Protein 7NFL (pdb70)

Radius of gyration: 13.96 Å; Cα contacts (8 Å, |Δi|>4): 64; chains: 2; bounding box: 11×16×44 Å

Structure (mmCIF, N/CA/C/O backbone):
data_7NFL
#
_entry.id   7NFL
#
_cell.length_a   47.465
_cell.length_b   47.465
_cell.length_c   127.700
_cell.angle_alpha   90.000
_cell.angle_beta   90.000
_cell.angle_gamma   90.000
#
_symmetry.space_group_name_H-M   'I 4 2 2'
#
loop_
_entity.id
_entity.type
_entity.pdbx_de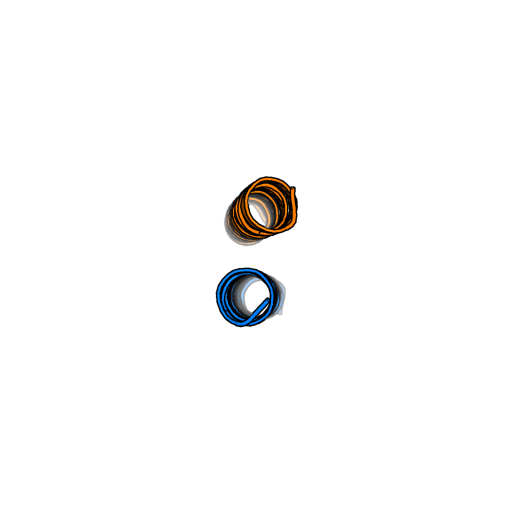scription
1 polymer CC-Type2-(LaId)4-I24N
2 water water
#
loop_
_atom_site.group_PDB
_atom_site.id
_atom_site.type_symbol
_atom_site.label_atom_id
_atom_site.label_alt_id
_atom_site.label_comp_id
_atom_site.label_asym_id
_atom_site.label_entity_id
_atom_site.label_seq_id
_atom_site.pdbx_PDB_ins_code
_atom_site.Cartn_x
_atom_site.Cartn_y
_atom_site.Cartn_z
_atom_site.occupancy
_atom_site.B_iso_or_equiv
_atom_site.auth_seq_id
_atom_site.auth_comp_id
_atom_site.auth_asym_id
_atom_site.auth_atom_id
_atom_site.pdbx_PDB_model_num
ATOM 4 N N . GLY A 1 2 ? 57.794 36.829 129.508 1.00 29.11 1 GLY A N 1
ATOM 5 C CA . GLY A 1 2 ? 57.926 38.237 129.186 1.00 30.32 1 GLY A CA 1
ATOM 6 C C . GLY A 1 2 ? 58.186 39.114 130.408 1.00 24.64 1 GLY A C 1
ATOM 7 O O . GLY A 1 2 ? 57.850 38.741 131.558 1.00 26.60 1 GLY A O 1
ATOM 8 N N . GLU A 1 3 ? 58.727 40.306 130.156 1.00 2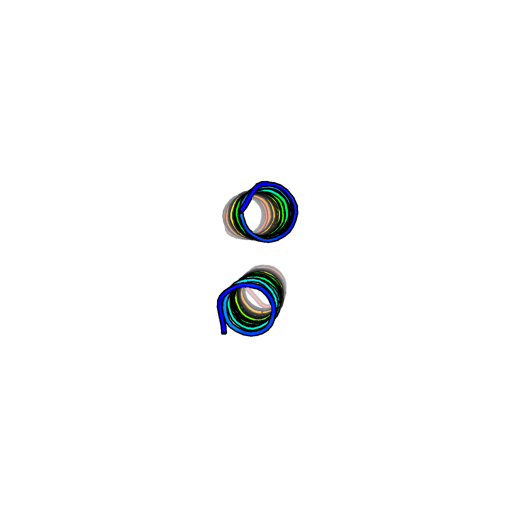6.65 2 GLU A N 1
ATOM 9 C CA . GLU A 1 3 ? 59.209 41.174 131.245 1.00 26.10 2 GLU A CA 1
ATOM 10 C C . GLU A 1 3 ? 58.034 41.742 132.063 1.00 22.06 2 GLU A C 1
ATOM 11 O O . GLU A 1 3 ? 58.192 41.874 133.273 1.00 24.93 2 GLU A O 1
ATOM 17 N N . ILE A 1 4 ? 56.875 42.037 131.454 1.00 24.06 3 ILE A N 1
ATOM 18 C CA . ILE A 1 4 ? 55.737 42.535 132.263 1.00 26.82 3 ILE A CA 1
ATOM 19 C C . ILE A 1 4 ? 55.255 41.401 133.171 1.00 24.73 3 ILE A C 1
ATOM 20 O O . ILE A 1 4 ? 55.067 41.666 134.351 1.00 23.94 3 ILE A O 1
ATOM 25 N N . ALA A 1 5 ? 55.019 40.195 132.628 1.00 24.74 4 ALA A N 1
ATOM 26 C CA . ALA A 1 5 ? 54.581 39.075 133.486 1.00 28.53 4 ALA A CA 1
ATOM 27 C C . ALA A 1 5 ? 55.598 38.856 134.627 1.00 24.35 4 ALA A C 1
ATOM 28 O O . ALA A 1 5 ? 55.195 38.625 135.759 1.00 24.73 4 ALA A O 1
ATOM 30 N N A GLN A 1 6 ? 56.902 38.917 134.313 0.50 24.86 5 GLN A N 1
ATOM 31 N N B GLN A 1 6 ? 56.904 38.914 134.312 0.50 25.24 5 GLN A N 1
ATOM 32 C CA A GLN A 1 6 ? 57.983 38.687 135.308 0.50 26.37 5 GLN A CA 1
ATOM 33 C CA B GLN A 1 6 ? 57.971 38.684 135.321 0.50 26.62 5 GLN A CA 1
ATOM 34 C C A GLN A 1 6 ? 57.863 39.753 136.412 0.50 24.12 5 GLN A C 1
ATOM 35 C C B GLN A 1 6 ? 57.851 39.752 136.418 0.50 24.32 5 GLN A C 1
ATOM 36 O O A GLN A 1 6 ? 57.968 39.410 137.588 0.50 25.10 5 GLN A O 1
ATOM 37 O O B GLN A 1 6 ? 57.963 39.412 137.591 0.50 25.16 5 GLN A O 1
ATOM 42 N N . ALA A 1 7 ? 57.600 41.006 136.040 1.00 22.94 6 ALA A N 1
ATOM 43 C CA . ALA A 1 7 ? 57.514 42.105 137.022 1.00 23.47 6 ALA A CA 1
ATOM 44 C C . ALA A 1 7 ? 56.249 41.901 137.893 1.00 21.19 6 ALA A C 1
ATOM 45 O O . ALA A 1 7 ? 56.319 42.111 139.090 1.00 22.80 6 ALA A O 1
ATOM 47 N N . LEU A 1 8 ? 55.137 41.428 137.285 1.00 21.98 7 LEU A N 1
ATOM 48 C CA . LEU A 1 8 ? 53.916 41.153 138.080 1.00 22.28 7 LEU A CA 1
ATOM 49 C C . LEU A 1 8 ? 54.152 39.990 139.051 1.00 21.03 7 LEU A C 1
ATOM 50 O O . LEU A 1 8 ? 53.651 40.019 140.156 1.00 23.52 7 LEU A O 1
ATOM 55 N N . LYS A 1 9 ? 54.932 39.003 138.617 1.00 24.14 8 LYS A N 1
ATOM 56 C CA . LYS A 1 9 ? 55.323 37.883 139.509 1.00 25.66 8 LYS A CA 1
ATOM 57 C C . LYS A 1 9 ? 56.178 38.402 140.681 1.00 21.93 8 LYS A C 1
ATOM 58 O O . LYS A 1 9 ? 56.008 37.922 141.800 1.00 26.10 8 LYS A O 1
ATOM 64 N N . GLU A 1 10 ? 57.027 39.426 140.444 1.00 23.49 9 GLU A N 1
ATOM 65 C CA . GLU A 1 10 ? 57.838 40.023 141.530 1.00 24.21 9 GLU A CA 1
ATOM 66 C C . GLU A 1 10 ? 56.890 40.764 142.495 1.00 22.14 9 GLU A C 1
ATOM 67 O O . GLU A 1 10 ? 57.150 40.763 143.696 1.00 22.96 9 GLU A O 1
ATOM 73 N N . ILE A 1 11 ? 55.841 41.434 141.976 1.00 20.03 10 ILE A N 1
ATOM 74 C CA . ILE A 1 11 ? 54.834 42.056 142.863 1.00 21.96 10 ILE A CA 1
ATOM 75 C C . ILE A 1 11 ? 54.133 40.981 143.718 1.00 19.46 10 ILE A C 1
ATOM 76 O O . ILE A 1 11 ? 53.960 41.160 144.910 1.00 21.33 10 ILE A O 1
ATOM 81 N N . ALA A 1 12 ? 53.771 39.860 143.115 1.00 20.97 11 ALA A N 1
ATOM 82 C CA . ALA A 1 12 ? 53.154 38.787 143.908 1.00 24.12 11 A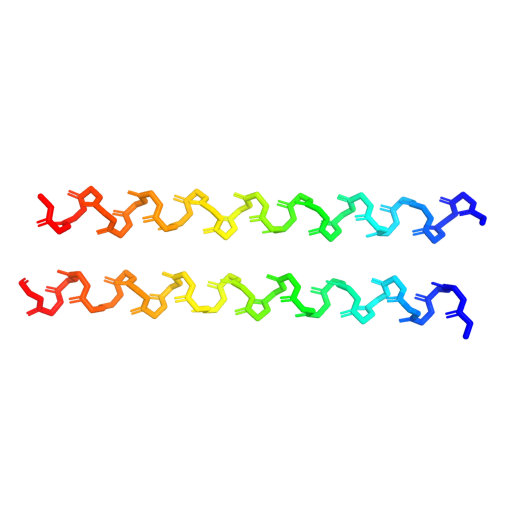LA A CA 1
ATOM 83 C C . ALA A 1 12 ? 54.115 38.315 145.012 1.00 23.06 11 ALA A C 1
ATOM 84 O O . ALA A 1 12 ? 53.681 38.116 146.120 1.00 22.50 11 ALA A O 1
ATOM 86 N N . LYS A 1 13 ? 55.412 38.129 144.685 1.00 22.15 12 LYS A N 1
ATOM 87 C CA . LYS A 1 13 ? 56.386 37.678 145.698 1.00 24.41 12 LYS A CA 1
ATOM 88 C C . LYS A 1 13 ? 56.450 38.710 146.843 1.00 22.64 12 LYS A C 1
ATOM 89 O O . LYS A 1 13 ? 56.574 38.333 148.003 1.00 21.98 12 LYS A O 1
ATOM 95 N N . ALA A 1 14 ? 56.456 40.010 146.505 1.00 20.74 13 ALA A N 1
ATOM 96 C CA . ALA A 1 14 ? 56.500 41.075 147.508 1.00 24.38 13 ALA A CA 1
ATOM 97 C C . ALA A 1 14 ? 55.235 41.049 148.388 1.00 20.25 13 ALA A C 1
ATOM 98 O O . ALA A 1 14 ? 55.354 41.237 149.623 1.00 21.23 13 ALA A O 1
ATOM 100 N N . LEU A 1 15 ? 54.069 40.780 147.775 1.00 20.77 14 LEU A N 1
ATOM 101 C CA . LEU A 1 15 ? 52.850 40.654 148.590 1.00 23.47 14 LEU A CA 1
ATOM 102 C C . LEU A 1 15 ? 52.933 39.428 149.522 1.00 19.68 14 LEU A C 1
ATOM 103 O O . LEU A 1 15 ? 52.519 39.542 150.672 1.00 21.61 14 LEU A O 1
ATOM 108 N N . LYS A 1 16 ? 53.559 38.334 149.086 1.00 20.92 15 LYS A N 1
ATOM 109 C CA . LYS A 1 16 ? 53.769 37.157 149.988 1.00 23.24 15 LYS A CA 1
ATOM 110 C C . LYS A 1 16 ? 54.694 37.572 151.136 1.00 21.37 15 LYS A C 1
ATOM 111 O O . LYS A 1 16 ? 54.479 37.118 152.239 1.00 23.74 15 LYS A O 1
ATOM 117 N N . GLU A 1 17 ? 55.672 38.472 150.869 1.00 22.31 16 GLU A N 1
ATOM 118 C CA . GLU A 1 17 ? 56.559 38.951 151.945 1.00 22.57 16 GLU A CA 1
ATOM 119 C C . GLU A 1 17 ? 55.766 39.763 152.976 1.00 19.51 16 GLU A C 1
ATOM 120 O O . GLU A 1 17 ? 56.004 39.664 154.165 1.00 21.94 16 GLU A O 1
ATOM 126 N N . ILE A 1 18 ? 54.808 40.552 152.492 1.00 22.13 17 ILE A N 1
ATOM 127 C CA . ILE A 1 18 ? 53.923 41.299 153.406 1.00 22.36 17 ILE A CA 1
ATOM 128 C C . ILE A 1 18 ? 53.105 40.306 154.247 1.00 21.52 17 IL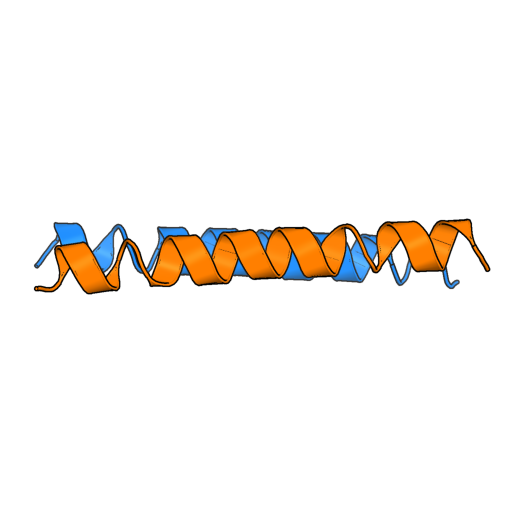E A C 1
ATOM 129 O O . ILE A 1 18 ? 53.024 40.490 155.432 1.00 21.73 17 ILE A O 1
ATOM 134 N N . ALA A 1 19 ? 52.570 39.263 153.615 1.00 20.32 18 ALA A N 1
ATOM 135 C CA . ALA A 1 19 ? 51.814 38.231 154.341 1.00 22.48 18 ALA A CA 1
ATOM 136 C C . ALA A 1 19 ? 52.679 37.625 155.446 1.00 21.93 18 ALA A C 1
ATOM 137 O O . ALA A 1 19 ? 52.246 37.537 156.591 1.00 23.75 18 ALA A O 1
ATOM 139 N N . TRP A 1 20 ? 53.944 37.311 155.134 1.00 22.45 19 TRP A N 1
ATOM 140 C CA . TRP A 1 20 ? 54.823 36.669 156.120 1.00 24.00 19 TRP A CA 1
ATOM 141 C C . TRP A 1 20 ? 55.127 37.625 157.267 1.00 23.82 19 TRP A C 1
ATOM 142 O O . TRP A 1 20 ? 55.152 37.189 158.409 1.00 23.76 19 TRP A O 1
ATOM 153 N N . ALA A 1 21 ? 55.358 38.901 156.955 1.00 23.36 20 ALA A N 1
ATOM 154 C CA . ALA A 1 21 ? 55.557 39.931 157.992 1.00 23.88 20 ALA A CA 1
ATOM 155 C C . ALA A 1 21 ? 54.339 40.012 158.916 1.00 23.87 20 ALA A C 1
ATOM 156 O O . ALA A 1 21 ? 54.534 40.155 160.111 1.00 24.07 20 ALA A O 1
ATOM 158 N N . LEU A 1 22 ? 53.142 39.989 158.331 1.00 23.84 21 LEU A N 1
ATOM 159 C CA . LEU A 1 22 ? 51.906 39.995 159.158 1.00 24.63 21 LEU A CA 1
ATOM 160 C C . LEU A 1 22 ? 51.780 38.729 160.010 1.00 24.30 21 LEU A C 1
ATOM 161 O O . LEU A 1 22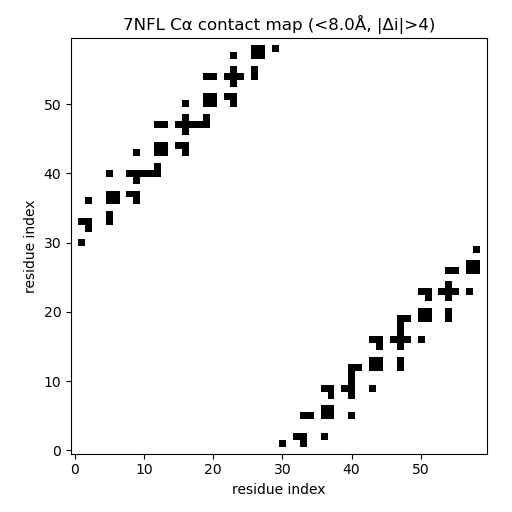 ? 51.346 38.864 161.185 1.00 25.39 21 LEU A O 1
ATOM 166 N N . LYS A 1 23 ? 52.263 37.573 159.521 1.00 22.40 22 LYS A N 1
ATOM 167 C CA . LYS A 1 23 ? 52.264 36.348 160.343 1.00 26.79 22 LYS A CA 1
ATOM 168 C C . LYS A 1 23 ? 53.179 36.598 161.545 1.00 24.85 22 LYS A C 1
ATOM 169 O O . LYS A 1 23 ? 52.889 36.116 162.640 1.00 30.44 22 LYS A O 1
ATOM 175 N N . GLU A 1 24 ? 54.340 37.237 161.291 1.00 26.78 23 GLU A N 1
ATOM 176 C CA A GLU A 1 24 ? 55.341 37.538 162.352 0.52 32.49 23 GLU A CA 1
ATOM 177 C CA B GLU A 1 24 ? 55.313 37.492 162.370 0.48 31.52 23 GLU A CA 1
ATOM 178 C C . GLU A 1 24 ? 54.674 38.403 163.420 1.00 27.48 23 GLU A C 1
ATOM 179 O O . GLU A 1 24 ? 54.911 38.154 164.610 1.00 31.41 23 GLU A O 1
ATOM 190 N N . ASN A 1 25 ? 53.858 39.377 162.984 1.00 28.04 24 ASN A N 1
ATOM 191 C CA A ASN A 1 25 ? 53.147 40.268 163.934 0.58 32.74 24 ASN A CA 1
ATOM 192 C CA B ASN A 1 25 ? 53.140 40.262 163.930 0.42 30.94 24 ASN A CA 1
ATOM 193 C C . ASN A 1 25 ? 52.199 39.416 164.788 1.00 31.26 24 ASN A C 1
ATOM 194 O O . ASN A 1 25 ? 52.134 39.658 165.973 1.00 33.50 24 ASN A O 1
ATOM 203 N N . ALA A 1 26 ? 51.473 38.492 164.174 1.00 28.49 25 ALA A N 1
ATOM 204 C CA . ALA A 1 26 ? 50.546 37.615 164.926 1.00 30.66 25 ALA A CA 1
ATOM 205 C C . ALA A 1 26 ? 51.292 36.811 165.992 1.00 31.25 25 ALA A C 1
ATOM 206 O O . ALA A 1 26 ? 50.795 36.737 167.140 1.00 38.58 25 ALA A O 1
ATOM 208 N N . GLN A 1 27 ? 52.448 36.249 165.635 1.00 32.35 26 GLN A N 1
ATOM 209 C CA . GLN A 1 27 ? 53.296 35.504 166.596 1.00 36.81 26 GLN A CA 1
ATOM 210 C C . GLN A 1 27 ? 53.725 36.440 167.734 1.00 34.73 26 GLN A C 1
ATOM 211 O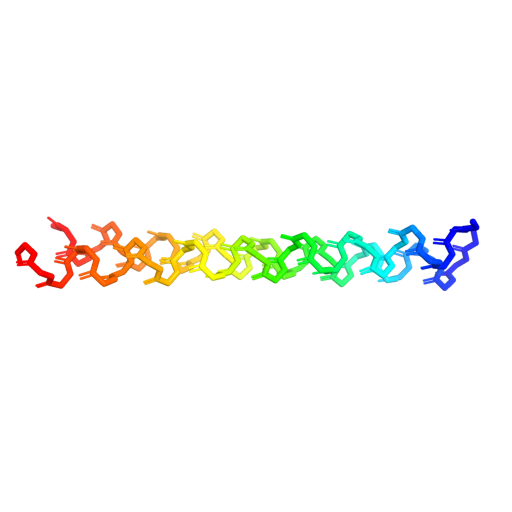 O . GLN A 1 27 ? 53.674 36.013 168.885 1.00 38.76 26 GLN A O 1
ATOM 217 N N . ALA A 1 28 ? 54.133 37.681 167.428 1.00 31.73 27 ALA A N 1
ATOM 218 C CA . ALA A 1 28 ? 54.581 38.647 168.463 1.00 40.80 27 ALA A CA 1
ATOM 219 C C . ALA A 1 28 ? 53.436 38.931 169.440 1.00 43.66 27 ALA A C 1
ATOM 220 O O . ALA A 1 28 ? 53.701 39.009 170.648 1.00 49.91 27 ALA A O 1
ATOM 222 N N . LEU A 1 29 ? 52.211 39.108 168.934 1.00 35.96 28 LEU A N 1
ATOM 223 C CA . LEU A 1 29 ? 51.023 39.377 169.792 1.00 45.55 28 LEU A CA 1
ATOM 224 C C . LEU A 1 29 ? 50.741 38.154 170.675 1.00 49.95 28 LEU A C 1
ATOM 225 O O . LEU A 1 29 ? 50.417 38.359 171.854 1.00 56.36 28 LEU A O 1
ATOM 230 N N . LYS A 1 30 ? 50.839 36.939 170.113 1.00 42.29 29 LYS A N 1
ATOM 231 C CA . LYS A 1 30 ? 50.607 35.645 170.827 1.00 53.06 29 LYS A CA 1
ATOM 232 C C . LYS A 1 30 ? 51.594 35.515 172.016 1.00 57.38 29 LYS A C 1
ATOM 233 O O . LYS A 1 30 ? 51.197 34.942 173.047 1.00 58.00 29 LYS A O 1
ATOM 239 N N . GLY A 1 31 ? 52.810 36.065 171.924 1.00 59.19 30 GLY A N 1
ATOM 240 C CA . GLY A 1 31 ? 53.786 36.088 173.041 1.00 66.00 30 GLY A CA 1
ATOM 241 C C . GLY A 1 31 ? 53.480 37.193 174.044 1.00 81.34 30 GLY A C 1
ATOM 242 O O . GLY A 1 31 ? 52.578 38.017 173.812 1.00 80.75 30 GLY A O 1
ATOM 246 N N . GLY B 1 2 ? 62.339 47.265 129.502 1.00 27.59 1 GLY B N 1
ATOM 247 C CA . GLY B 1 2 ? 61.364 48.329 129.200 1.00 28.54 1 GLY B CA 1
ATOM 248 C C . GLY B 1 2 ? 60.932 49.138 130.411 1.00 26.44 1 GLY B C 1
ATOM 249 O O . GLY B 1 2 ? 60.982 48.638 131.564 1.00 27.96 1 GLY B O 1
ATOM 250 N N . GLU B 1 3 ? 60.472 50.360 130.143 1.00 26.52 2 GLU B N 1
ATOM 251 C CA . GLU B 1 3 ? 60.190 51.340 131.232 1.00 26.46 2 GLU B CA 1
ATOM 252 C C . GLU B 1 3 ? 58.999 50.869 132.073 1.00 26.04 2 GLU B C 1
ATOM 253 O O . GLU B 1 3 ? 59.027 51.087 133.269 1.00 26.96 2 GLU B O 1
ATOM 259 N N . ILE B 1 4 ? 57.968 50.246 131.461 1.00 24.87 3 ILE B N 1
ATOM 260 C CA . ILE B 1 4 ? 56.810 49.809 132.275 1.00 24.85 3 ILE B CA 1
ATOM 261 C C . ILE B 1 4 ? 57.244 48.664 133.178 1.00 23.85 3 ILE B C 1
ATOM 262 O O . ILE B 1 4 ? 56.928 48.731 134.364 1.00 24.43 3 ILE B O 1
ATOM 267 N N . ALA B 1 5 ? 57.931 47.651 132.630 1.00 25.09 4 ALA B N 1
ATOM 268 C CA . ALA B 1 5 ? 58.387 46.538 133.490 1.00 27.75 4 ALA B CA 1
ATOM 269 C C . ALA B 1 5 ? 59.286 47.085 134.621 1.00 24.23 4 ALA B C 1
ATOM 270 O O . ALA B 1 5 ? 59.149 46.658 135.770 1.00 24.16 4 ALA B O 1
ATOM 272 N N . GLN B 1 6 ? 60.175 48.038 134.309 1.00 23.00 5 GLN B N 1
ATOM 273 C CA . GLN B 1 6 ? 61.080 48.646 135.317 1.00 23.99 5 GLN B CA 1
ATOM 274 C C . GLN B 1 6 ? 60.250 49.317 136.418 1.00 23.86 5 GLN B C 1
ATOM 275 O O . GLN B 1 6 ? 60.558 49.152 137.575 1.00 26.12 5 GLN B O 1
ATOM 281 N N . ALA B 1 7 ? 59.215 50.044 136.034 1.00 22.83 6 ALA B N 1
ATOM 282 C CA . ALA B 1 7 ? 58.364 50.747 137.015 1.00 2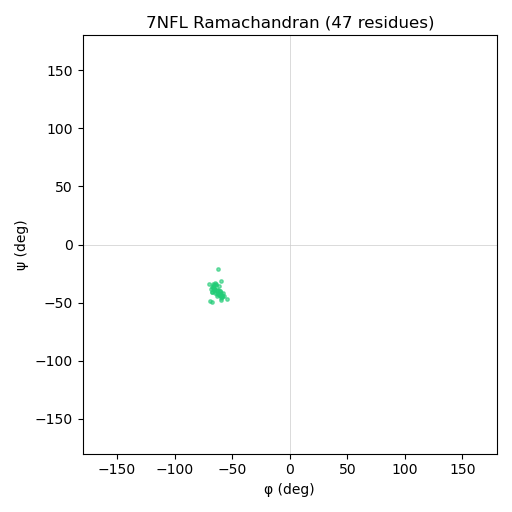1.29 6 ALA B CA 1
ATOM 283 C C . ALA B 1 7 ? 57.595 49.737 137.890 1.00 19.73 6 ALA B C 1
ATOM 284 O O . ALA B 1 7 ? 57.495 49.937 139.097 1.00 23.72 6 ALA B O 1
ATOM 286 N N . LEU B 1 8 ? 57.146 48.625 137.291 1.00 21.20 7 LEU B N 1
ATOM 287 C CA . LEU B 1 8 ? 56.473 47.575 138.085 1.00 22.01 7 LEU B CA 1
ATOM 288 C C . LEU B 1 8 ? 57.467 46.937 139.069 1.00 21.29 7 LEU B C 1
ATOM 289 O O . LEU B 1 8 ? 57.069 46.595 140.178 1.00 22.66 7 LEU B O 1
ATOM 294 N N . LYS B 1 9 ? 58.714 46.752 138.625 1.00 22.13 8 LYS B N 1
ATOM 295 C CA . LYS B 1 9 ? 59.779 46.245 139.516 1.00 24.53 8 LYS B CA 1
ATOM 296 C C . LYS B 1 9 ? 60.023 47.207 140.688 1.00 22.42 8 LYS B C 1
ATOM 297 O O . LYS B 1 9 ? 60.260 46.749 141.802 1.00 24.63 8 LYS B O 1
ATOM 302 N N A GLU B 1 10 ? 59.913 48.516 140.450 0.50 24.27 9 GLU B N 1
ATOM 303 N N B GLU B 1 10 ? 59.937 48.519 140.457 0.50 24.75 9 GLU B N 1
ATOM 304 C CA A GLU B 1 10 ? 60.055 49.530 141.524 0.50 25.99 9 GLU B CA 1
ATOM 305 C CA B GLU B 1 10 ? 60.057 49.525 141.544 0.50 26.51 9 GLU B CA 1
ATOM 306 C C A GLU B 1 10 ? 58.864 49.399 142.489 0.50 23.24 9 GLU B C 1
ATOM 307 C C B GLU B 1 10 ? 58.863 49.364 142.498 0.50 22.95 9 GLU B C 1
ATOM 308 O O A GLU B 1 10 ? 59.066 49.565 143.687 0.50 23.66 9 GLU B O 1
ATOM 309 O O B GLU B 1 10 ? 59.059 49.464 143.695 0.50 23.00 9 GLU B O 1
ATOM 320 N N . ILE B 1 11 ? 57.649 49.119 141.985 1.00 21.26 10 ILE B N 1
ATOM 321 C CA . ILE B 1 11 ? 56.494 48.892 142.879 1.00 21.62 10 ILE B CA 1
ATOM 322 C C . ILE B 1 11 ? 56.732 47.629 143.738 1.00 20.81 10 ILE B C 1
ATOM 323 O O . ILE B 1 11 ? 56.485 47.658 144.900 1.00 21.75 10 ILE B O 1
ATOM 328 N N . ALA B 1 12 ? 57.281 46.573 143.128 1.00 21.79 11 ALA B N 1
ATOM 329 C CA . ALA B 1 12 ? 57.613 45.360 143.893 1.00 22.90 11 ALA B CA 1
ATOM 330 C C . ALA B 1 12 ? 58.609 45.701 145.003 1.00 21.15 11 ALA B C 1
ATOM 331 O O . ALA B 1 12 ? 58.430 45.240 146.129 1.00 23.45 11 ALA B O 1
ATOM 333 N N . LYS B 1 13 ? 59.658 46.468 144.681 1.00 22.96 12 LYS B N 1
ATOM 334 C CA . LYS B 1 13 ? 60.676 46.829 145.693 1.00 23.20 12 LYS B CA 1
ATOM 335 C C . LYS B 1 13 ? 59.992 47.607 146.844 1.00 22.56 12 LYS B C 1
ATOM 336 O O . LYS B 1 13 ? 60.331 47.419 147.999 1.00 24.20 12 LYS B O 1
ATOM 341 N N . ALA B 1 14 ? 59.067 48.524 146.506 1.00 21.84 13 ALA B N 1
ATOM 342 C CA . ALA B 1 14 ? 58.390 49.318 147.524 1.00 21.71 13 ALA B CA 1
ATOM 343 C C . ALA B 1 14 ? 57.506 48.419 148.412 1.00 20.30 13 ALA B C 1
ATOM 344 O O . ALA B 1 14 ? 57.456 48.634 149.628 1.00 21.52 13 ALA B O 1
ATOM 346 N N . LEU B 1 15 ? 56.846 47.416 147.818 1.00 21.71 14 LEU B N 1
ATOM 347 C CA . LEU B 1 15 ? 56.035 46.491 148.633 1.00 22.15 14 LEU B CA 1
ATOM 348 C C . LEU B 1 15 ? 56.955 45.684 149.560 1.00 19.16 14 LEU B C 1
ATOM 349 O O . LEU B 1 15 ? 56.589 45.462 150.704 1.00 21.66 14 LEU B O 1
ATOM 354 N N . LYS B 1 16 ? 58.157 45.300 149.086 1.00 22.17 15 LYS B N 1
ATOM 355 C CA . LYS B 1 16 ? 59.142 44.614 149.971 1.00 25.26 15 LYS B CA 1
ATOM 356 C C . LYS B 1 16 ? 59.537 45.545 151.133 1.00 23.58 15 LYS B C 1
ATOM 357 O O . LYS B 1 16 ? 59.668 45.106 152.242 1.00 24.40 15 LYS B O 1
ATOM 362 N N . GLU B 1 17 ? 59.629 46.860 150.884 1.00 22.04 16 GLU B N 1
ATOM 363 C CA . GLU B 1 17 ? 59.947 47.815 151.969 1.00 23.96 16 GLU B CA 1
ATOM 364 C C . GLU B 1 17 ? 58.795 47.841 152.986 1.00 25.28 16 GLU B C 1
ATOM 365 O O . GLU B 1 17 ? 59.029 47.969 154.166 1.00 23.37 16 GLU B O 1
ATOM 371 N N . ILE B 1 18 ? 57.571 47.762 152.500 1.00 21.85 17 ILE B N 1
ATOM 372 C CA . ILE B 1 18 ? 56.405 47.656 153.412 1.00 23.23 17 ILE B CA 1
ATOM 373 C C . ILE B 1 18 ? 56.553 46.391 154.274 1.00 21.99 17 ILE B C 1
ATOM 374 O O . ILE B 1 18 ? 56.363 46.479 155.459 1.00 22.22 17 ILE B O 1
ATOM 379 N N . ALA B 1 19 ? 56.867 45.263 153.659 1.00 20.50 18 ALA B N 1
ATOM 380 C CA . ALA B 1 19 ? 57.085 44.007 154.424 1.00 23.86 18 ALA B CA 1
ATOM 381 C C . ALA B 1 19 ? 58.151 44.215 155.510 1.00 21.86 18 ALA B C 1
ATOM 382 O O . ALA B 1 19 ? 57.937 43.851 156.641 1.00 25.60 18 ALA B O 1
ATOM 384 N N . TRP B 1 20 ? 59.285 44.832 155.160 1.00 22.98 19 TRP B N 1
ATOM 385 C CA . TRP B 1 20 ? 60.379 45.073 156.137 1.00 25.70 19 TRP B CA 1
ATOM 386 C C . TRP B 1 20 ? 59.892 45.958 157.305 1.00 20.50 19 TRP B C 1
ATOM 387 O O . TRP B 1 20 ? 60.198 45.684 158.458 1.00 26.50 19 TRP B O 1
ATOM 398 N N . ALA B 1 21 ? 59.082 46.967 156.983 1.00 21.17 20 ALA B N 1
ATOM 399 C CA . ALA B 1 21 ? 58.545 47.871 158.006 1.00 25.14 20 ALA B CA 1
ATOM 400 C C . ALA B 1 21 ? 57.600 47.101 158.933 1.00 22.05 20 ALA B C 1
ATOM 401 O O . ALA B 1 21 ? 57.587 47.354 160.151 1.00 25.08 20 ALA B O 1
ATOM 403 N N . LEU B 1 22 ? 56.794 46.212 158.359 1.00 22.39 21 LEU B N 1
ATOM 404 C CA . LEU B 1 22 ? 55.875 45.401 159.184 1.00 24.24 21 LEU B CA 1
ATOM 405 C C . LEU B 1 22 ? 56.673 44.439 160.075 1.00 23.22 21 LEU B C 1
ATOM 406 O O . LEU B 1 22 ? 56.255 44.213 161.210 1.00 26.37 21 LEU B O 1
ATOM 411 N N . LYS B 1 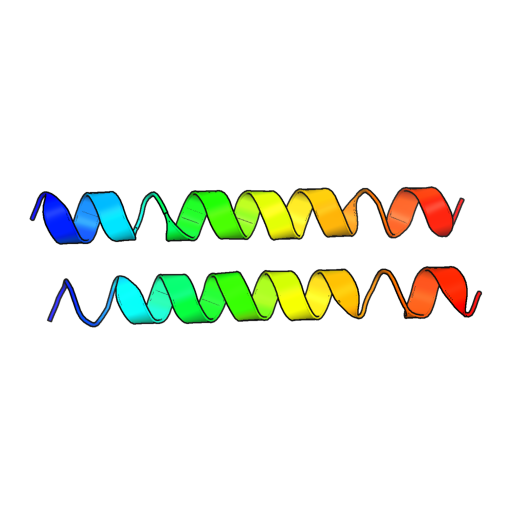23 ? 57.807 43.923 159.607 1.00 25.50 22 LYS B N 1
ATOM 412 C CA . LYS B 1 23 ? 58.675 43.081 160.453 1.00 26.19 22 LYS B CA 1
ATOM 413 C C . LYS B 1 23 ? 59.192 43.915 161.631 1.00 29.00 22 LYS B C 1
ATOM 414 O O . LYS B 1 23 ? 59.296 43.398 162.718 1.00 30.56 22 LYS B O 1
ATOM 420 N N . GLU B 1 24 ? 59.542 45.181 161.382 1.00 26.97 23 GLU B N 1
ATOM 421 C CA . GLU B 1 24 ? 60.010 46.091 162.453 1.00 28.78 23 GLU B CA 1
ATOM 422 C C . GLU B 1 24 ? 58.893 46.244 163.501 1.00 28.32 23 GLU B C 1
ATOM 423 O O . GLU B 1 24 ? 59.188 46.288 164.694 1.00 28.68 23 GLU B O 1
ATOM 429 N N . ASN B 1 25 ? 57.638 46.348 163.057 1.00 28.81 24 ASN B N 1
ATOM 430 C CA A ASN B 1 25 ? 56.489 46.437 163.999 0.67 30.10 24 ASN B CA 1
ATOM 431 C CA B ASN B 1 25 ? 56.475 46.424 163.980 0.33 31.03 24 ASN B CA 1
ATOM 432 C C . ASN B 1 25 ? 56.434 45.168 164.852 1.00 29.30 24 ASN B C 1
ATOM 433 O O . ASN B 1 25 ? 56.226 45.299 166.052 1.00 33.14 24 ASN B O 1
ATOM 442 N N . ALA B 1 26 ? 56.571 44.006 164.216 1.00 31.02 25 ALA B N 1
ATOM 443 C CA . ALA B 1 26 ? 56.505 42.711 164.935 1.00 33.61 25 ALA B CA 1
ATOM 444 C C . ALA B 1 26 ? 57.595 42.665 166.017 1.00 35.00 25 ALA B C 1
ATOM 445 O O . ALA B 1 26 ? 57.303 42.246 167.153 1.00 35.52 25 ALA B O 1
ATOM 447 N N . GLN B 1 27 ? 58.808 43.076 165.664 1.00 37.26 26 GLN B N 1
ATOM 448 C CA . GLN B 1 27 ? 59.961 43.125 166.588 1.00 40.53 26 GLN B CA 1
ATOM 449 C C . GLN B 1 27 ? 59.656 44.088 167.736 1.00 39.53 26 GLN B C 1
ATOM 450 O O . GLN B 1 27 ? 59.989 43.746 168.877 1.00 45.50 26 GLN B O 1
ATOM 456 N N . ALA B 1 28 ? 59.062 45.249 167.469 1.00 34.69 27 ALA B N 1
ATOM 457 C CA . ALA B 1 28 ? 58.736 46.239 168.522 1.00 35.35 27 ALA B CA 1
ATOM 458 C C . ALA B 1 28 ? 57.740 45.632 169.514 1.00 35.40 27 ALA B C 1
ATOM 459 O O . ALA B 1 28 ? 57.887 45.884 170.711 1.00 45.35 27 ALA B O 1
ATOM 461 N N . LEU B 1 29 ? 56.774 44.850 169.024 1.00 36.19 28 LEU B N 1
ATOM 462 C CA . LEU B 1 29 ? 55.773 44.180 169.889 1.00 45.06 28 LEU B CA 1
ATOM 463 C C . LEU B 1 29 ? 56.476 43.107 170.739 1.00 51.87 28 LEU B C 1
ATOM 464 O O . LEU B 1 29 ? 56.128 43.014 171.920 1.00 52.10 28 LEU B O 1
ATOM 469 N N . LYS B 1 30 ? 57.418 42.339 170.158 1.00 49.05 29 LYS B N 1
ATOM 470 C CA . LYS B 1 30 ? 58.196 41.257 170.836 1.00 51.68 29 LYS B CA 1
ATOM 471 C C . LYS B 1 30 ? 59.049 41.858 171.972 1.00 64.35 29 LYS B C 1
ATOM 472 O O . LYS B 1 30 ? 59.468 41.082 172.837 1.00 76.38 29 LYS B O 1
ATOM 474 N N . GLY B 1 31 ? 59.350 43.170 171.974 1.00 68.55 30 GLY B N 1
ATOM 475 C CA . GLY B 1 31 ? 59.992 43.859 173.119 1.00 67.46 30 GLY B CA 1
#

Solvent-accessible surface area: 4348 Å² total; per-residue (Å²): 90,87,71,53,63,0,94,134,66,27,48,130,2,90,152,74,26,53,134,0,93,121,48,20,53,107,18,124,160,94,59,149,109,0,92,51,34,45,104,86,2,90,51,34,69,106,86,1,149,48,43,58,126,84,1,116,82,98,75,70

Secondary structure (P-SEA, 3-state):
caaaaaaaaaaaaaaaaaaaaaaaaaaaac/caaaaaaaaaaaaaaaaaaaaaaaaaaaac

B-factor: mean 34.76, std 15.3, range [19.16, 91.69]

Foldseek 3Di:
DVVVVVVVVVVVVVVVVVVVVVVVVVVVVD/DVVVVVVVVVVVVVVVVVVVVVVVVDVVDD

Sequence (60 aa):
GEIAQQALKEIAKALKEIAWALKEENNAQALKGGEIAQALKEEIAKALKEIAWALKENNAQALKG